Protein AF-A0A1R1MCN2-F1 (afdb_monomer_lite)

Structure (mmCIF, N/CA/C/O backbone):
data_AF-A0A1R1MCN2-F1
#
_entry.id   AF-A0A1R1MCN2-F1
#
loop_
_atom_site.group_PDB
_atom_site.id
_atom_site.type_symbol
_atom_site.label_atom_id
_atom_site.label_alt_id
_atom_site.label_comp_id
_atom_site.label_asym_id
_atom_site.label_entity_id
_atom_site.label_seq_id
_atom_site.pdbx_PDB_ins_code
_atom_site.Cartn_x
_atom_site.Cartn_y
_atom_site.Cartn_z
_atom_site.occupancy
_atom_site.B_iso_or_equiv
_atom_site.auth_seq_id
_atom_site.auth_comp_id
_atom_site.auth_asym_id
_atom_site.auth_atom_id
_atom_site.pdbx_PDB_model_num
ATOM 1 N N . MET A 1 1 ? -1.369 -6.114 -58.205 1.00 51.69 1 MET A N 1
ATOM 2 C CA . MET A 1 1 ? -1.128 -6.315 -56.759 1.00 51.69 1 MET A CA 1
ATOM 3 C C . MET A 1 1 ? -1.682 -5.099 -56.022 1.00 51.69 1 MET A C 1
ATOM 5 O O . MET A 1 1 ? -1.165 -4.018 -56.275 1.00 51.69 1 MET A O 1
ATOM 9 N N . PRO A 1 2 ? -2.765 -5.208 -55.231 1.00 50.00 2 PRO A N 1
ATOM 10 C CA . PRO A 1 2 ? -3.307 -4.079 -54.478 1.00 50.00 2 PRO A CA 1
ATOM 11 C C . PRO A 1 2 ? -2.657 -3.948 -53.093 1.00 50.00 2 PRO A C 1
ATOM 13 O O . PRO A 1 2 ? -2.356 -4.941 -52.433 1.00 50.00 2 PRO A O 1
ATOM 16 N N . ALA A 1 3 ? -2.459 -2.697 -52.682 1.00 67.44 3 ALA A N 1
ATOM 17 C CA . ALA A 1 3 ? -2.007 -2.281 -51.365 1.00 67.44 3 ALA A CA 1
ATOM 18 C C . ALA A 1 3 ? -3.185 -2.192 -50.382 1.00 67.44 3 ALA A C 1
ATOM 20 O O . ALA A 1 3 ? -4.213 -1.598 -50.700 1.00 67.44 3 ALA A O 1
ATOM 21 N N . VAL A 1 4 ? -2.994 -2.717 -49.172 1.00 69.88 4 VAL A N 1
ATOM 22 C CA . VAL A 1 4 ? -3.752 -2.359 -47.965 1.00 69.88 4 VAL A CA 1
ATOM 23 C C . VAL A 1 4 ? -2.800 -2.467 -46.768 1.00 69.88 4 VAL A C 1
ATOM 25 O O . VAL A 1 4 ? -2.170 -3.513 -46.600 1.00 69.88 4 VAL A O 1
ATOM 28 N N . PRO A 1 5 ? -2.638 -1.407 -45.957 1.00 69.69 5 PRO A N 1
ATOM 29 C CA . PRO A 1 5 ? -1.808 -1.454 -44.760 1.00 69.69 5 PRO A CA 1
ATOM 30 C C . PRO A 1 5 ? -2.551 -2.214 -43.652 1.00 69.69 5 PRO A C 1
ATOM 32 O O . PRO A 1 5 ? -3.724 -1.915 -43.408 1.00 69.69 5 PRO A O 1
ATOM 35 N N . PRO A 1 6 ? -1.918 -3.152 -42.926 1.00 58.69 6 PRO A N 1
ATOM 36 C CA . PRO A 1 6 ? -2.483 -3.597 -41.667 1.00 58.69 6 PRO A CA 1
ATOM 37 C C . PRO A 1 6 ? -2.431 -2.415 -40.697 1.00 58.69 6 PRO A C 1
ATOM 39 O O . PRO A 1 6 ? -1.377 -1.895 -40.338 1.00 58.69 6 PRO A O 1
ATOM 42 N N . THR A 1 7 ? -3.615 -1.956 -40.318 1.00 52.69 7 THR A N 1
ATOM 43 C CA . THR A 1 7 ? -3.842 -1.031 -39.220 1.00 52.69 7 THR A CA 1
ATOM 44 C C . THR A 1 7 ? -3.268 -1.683 -37.961 1.00 52.69 7 THR A C 1
ATOM 46 O O . THR A 1 7 ? -3.825 -2.665 -37.475 1.00 52.69 7 THR A O 1
ATOM 49 N N . SER A 1 8 ? -2.155 -1.164 -37.431 1.00 55.72 8 SER A N 1
ATOM 50 C CA . SER A 1 8 ? -1.630 -1.523 -36.106 1.00 55.72 8 SER A CA 1
ATOM 51 C C . SER A 1 8 ? -2.570 -0.989 -35.025 1.00 55.72 8 SER A C 1
ATOM 53 O O . SER A 1 8 ? -2.263 -0.044 -34.301 1.00 55.72 8 SER A O 1
ATOM 55 N N . GLN A 1 9 ? -3.773 -1.552 -34.955 1.00 51.31 9 GLN A N 1
ATOM 56 C CA . GLN A 1 9 ? -4.632 -1.398 -33.802 1.00 51.31 9 GLN A CA 1
ATOM 57 C C . GLN A 1 9 ? -4.103 -2.288 -32.681 1.00 51.31 9 GLN A C 1
ATOM 59 O O . GLN A 1 9 ? -3.905 -3.487 -32.842 1.00 51.31 9 GLN A O 1
ATOM 64 N N . SER A 1 10 ? -3.989 -1.667 -31.511 1.00 49.53 10 SER A N 1
ATOM 65 C CA . SER A 1 10 ? -3.993 -2.330 -30.213 1.00 49.53 10 SER A CA 1
ATOM 66 C C . SER A 1 10 ? -2.665 -2.918 -29.728 1.00 49.53 10 SER A C 1
ATOM 68 O O . SER A 1 10 ? -2.594 -4.074 -29.324 1.00 49.53 10 SER A O 1
ATOM 70 N N . SER A 1 11 ? -1.659 -2.056 -29.546 1.00 45.88 11 SER A N 1
ATOM 71 C CA . SER A 1 11 ? -0.742 -2.183 -28.400 1.00 45.88 11 SER A CA 1
ATOM 72 C C . SER A 1 11 ? -1.517 -1.958 -27.089 1.00 45.88 11 SER A C 1
ATOM 74 O O . SER A 1 11 ? -1.394 -0.932 -26.428 1.00 45.88 11 SER A O 1
ATOM 76 N N . ARG A 1 12 ? -2.391 -2.898 -26.731 1.00 54.97 12 ARG A N 1
ATOM 77 C CA . ARG A 1 12 ? -2.969 -3.037 -25.392 1.00 54.97 12 ARG A CA 1
ATOM 78 C C . ARG A 1 12 ? -2.916 -4.519 -25.060 1.00 54.97 12 ARG A C 1
ATOM 80 O O . ARG A 1 12 ? -3.563 -5.287 -25.759 1.00 54.97 12 ARG A O 1
ATOM 87 N N . LYS A 1 13 ? -2.246 -4.847 -23.953 1.00 46.19 13 LYS A N 1
ATOM 88 C CA . LYS A 1 13 ? -2.066 -6.178 -23.341 1.00 46.19 13 LYS A CA 1
ATOM 89 C C . LYS A 1 13 ? -0.885 -6.974 -23.886 1.00 46.19 13 LYS A C 1
ATOM 91 O O . LYS A 1 13 ? -1.016 -7.614 -24.910 1.00 46.19 13 LYS A O 1
ATOM 96 N N . ASP A 1 14 ? 0.234 -6.905 -23.160 1.00 42.66 14 ASP A N 1
ATOM 97 C CA . ASP A 1 14 ? 1.039 -8.085 -22.775 1.00 42.66 14 ASP A CA 1
ATOM 98 C C . ASP A 1 14 ? 2.152 -7.737 -21.751 1.00 42.66 14 ASP A C 1
ATOM 100 O O . ASP A 1 14 ? 3.248 -8.280 -21.768 1.00 42.66 14 ASP A O 1
ATOM 104 N N . GLN A 1 15 ? 1.901 -6.803 -20.819 1.00 50.16 15 GLN A N 1
ATOM 105 C CA . GLN A 1 15 ? 2.781 -6.612 -19.643 1.00 50.16 15 GLN A CA 1
ATOM 106 C C . GLN A 1 15 ? 2.156 -7.183 -18.358 1.00 50.16 15 GLN A C 1
ATOM 108 O O . GLN A 1 15 ? 2.513 -6.805 -17.248 1.00 50.16 15 GLN A O 1
ATOM 113 N N . ASP A 1 16 ? 1.210 -8.108 -18.512 1.00 50.66 16 ASP A N 1
ATOM 114 C CA . ASP A 1 16 ? 0.299 -8.571 -17.463 1.00 50.66 16 ASP A CA 1
ATOM 115 C C . ASP A 1 16 ? 0.565 -10.048 -17.124 1.00 50.66 16 ASP A C 1
ATOM 117 O O . ASP A 1 16 ? -0.318 -10.891 -17.238 1.00 50.66 16 ASP A O 1
ATOM 121 N N . THR A 1 17 ? 1.806 -10.437 -16.798 1.00 46.72 17 THR A N 1
ATOM 122 C CA . THR A 1 17 ? 2.031 -11.792 -16.230 1.00 46.72 17 THR A CA 1
ATOM 123 C C . THR A 1 17 ? 3.287 -11.975 -15.379 1.00 46.72 17 THR A C 1
A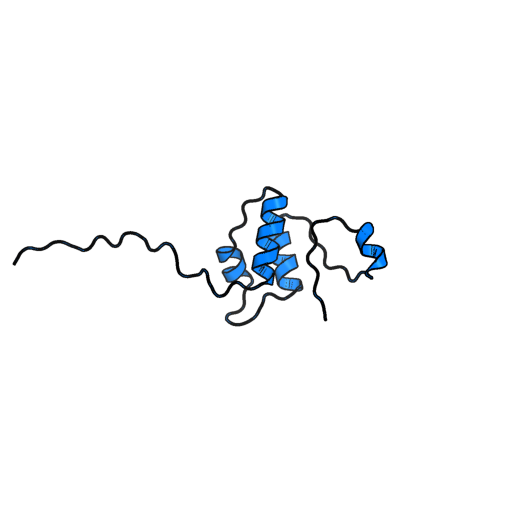TOM 125 O O . THR A 1 17 ? 3.402 -12.992 -14.705 1.00 46.72 17 THR A O 1
ATOM 128 N N . PHE A 1 18 ? 4.190 -10.995 -15.283 1.00 48.78 18 PHE A N 1
ATOM 129 C CA . PHE A 1 18 ? 5.097 -10.923 -14.127 1.00 48.78 18 PHE A CA 1
ATOM 130 C C . PHE A 1 18 ? 4.457 -10.045 -13.059 1.00 48.78 18 PHE A C 1
ATOM 132 O O . PHE A 1 18 ? 4.888 -8.939 -12.741 1.00 48.78 18 PHE A O 1
ATOM 139 N N . VAL A 1 19 ? 3.340 -10.553 -12.546 1.00 51.38 19 VAL A N 1
ATOM 140 C CA . VAL A 1 19 ? 2.579 -9.944 -11.465 1.00 51.38 19 VAL A CA 1
ATOM 141 C C . VAL A 1 19 ? 3.452 -10.008 -10.215 1.00 51.38 19 VAL A C 1
ATOM 143 O O . VAL A 1 19 ? 3.438 -10.988 -9.475 1.00 51.38 19 VAL A O 1
ATOM 146 N N . HIS A 1 20 ? 4.271 -8.980 -9.991 1.00 63.56 20 HIS A N 1
ATOM 147 C CA . HIS A 1 20 ? 5.004 -8.831 -8.743 1.00 63.56 20 HIS A CA 1
ATOM 148 C C . HIS A 1 20 ? 3.975 -8.808 -7.610 1.00 63.56 20 HIS A C 1
ATOM 150 O O . HIS A 1 20 ? 3.225 -7.845 -7.464 1.00 63.56 20 HIS A O 1
ATOM 156 N N . THR A 1 21 ? 3.929 -9.870 -6.806 1.00 71.06 21 THR A N 1
ATOM 157 C CA . THR A 1 21 ? 2.911 -10.086 -5.767 1.00 71.06 21 THR A CA 1
ATOM 158 C C . THR A 1 21 ? 2.734 -8.874 -4.837 1.00 71.06 21 THR A C 1
ATOM 160 O O . THR A 1 21 ? 1.621 -8.583 -4.395 1.00 71.06 21 THR A O 1
ATOM 163 N N . GLY A 1 22 ? 3.811 -8.122 -4.576 1.00 72.56 22 GLY A N 1
ATOM 164 C CA . GLY A 1 22 ? 3.772 -6.872 -3.810 1.00 72.56 22 GLY A CA 1
ATOM 165 C C . GLY A 1 22 ? 2.998 -5.743 -4.502 1.00 72.56 22 GLY A C 1
ATOM 166 O O . GLY A 1 22 ? 2.144 -5.114 -3.879 1.00 72.56 22 GLY A O 1
ATOM 167 N N . LEU A 1 23 ? 3.230 -5.530 -5.800 1.00 73.81 23 LEU A N 1
ATOM 168 C CA . LEU A 1 23 ? 2.502 -4.544 -6.605 1.00 73.81 23 LEU A CA 1
ATOM 169 C C . LEU A 1 23 ? 1.022 -4.932 -6.743 1.00 73.81 23 LEU A C 1
ATOM 171 O O . LEU A 1 23 ? 0.142 -4.090 -6.588 1.00 73.81 23 LEU A O 1
ATOM 175 N N . SER A 1 24 ? 0.769 -6.230 -6.923 1.00 75.88 24 SER A N 1
ATOM 176 C CA . SER A 1 24 ? -0.538 -6.899 -6.855 1.00 75.88 24 SER A CA 1
ATOM 177 C C . SER A 1 24 ? -1.402 -6.415 -5.703 1.00 75.88 24 SER A C 1
ATOM 179 O O . SER A 1 24 ? -2.461 -5.802 -5.856 1.00 75.88 24 SER A O 1
ATOM 181 N N . ARG A 1 25 ? -0.889 -6.692 -4.506 1.00 80.50 25 ARG A N 1
ATOM 182 C CA . ARG A 1 25 ? -1.540 -6.376 -3.233 1.00 80.50 25 ARG A CA 1
ATOM 183 C C . ARG A 1 25 ? -1.665 -4.872 -3.022 1.00 80.50 25 ARG A C 1
ATOM 185 O O . ARG A 1 25 ? -2.689 -4.415 -2.519 1.00 80.50 25 ARG A O 1
ATOM 192 N N . LEU A 1 26 ? -0.664 -4.102 -3.449 1.00 80.19 26 LEU A N 1
ATOM 193 C CA . LEU A 1 26 ? -0.724 -2.648 -3.384 1.00 80.19 26 LEU A CA 1
ATOM 194 C C . LEU A 1 26 ? -1.897 -2.101 -4.206 1.00 80.19 26 LEU A C 1
ATOM 196 O O . LEU A 1 26 ? -2.692 -1.333 -3.674 1.00 80.19 26 LEU A O 1
ATOM 200 N N . MET A 1 27 ? -2.063 -2.548 -5.454 1.00 81.75 27 MET A N 1
ATOM 201 C CA . MET A 1 27 ? -3.168 -2.109 -6.314 1.00 81.75 27 MET A CA 1
ATOM 202 C C . MET A 1 27 ? -4.541 -2.381 -5.687 1.00 81.75 27 MET A C 1
ATOM 204 O O . MET A 1 27 ? -5.446 -1.559 -5.820 1.00 81.75 27 MET A O 1
ATOM 208 N N . VAL A 1 28 ? -4.705 -3.498 -4.970 1.00 83.12 28 VAL A N 1
ATOM 209 C CA . VAL A 1 28 ? -5.951 -3.815 -4.248 1.00 83.12 28 VAL A CA 1
ATOM 210 C C . VAL A 1 28 ? -6.227 -2.793 -3.142 1.00 83.12 28 VAL A C 1
ATOM 212 O O . VAL A 1 28 ? -7.339 -2.274 -3.052 1.00 83.12 28 VAL A O 1
ATOM 215 N N . ILE A 1 29 ? -5.221 -2.444 -2.336 1.00 83.81 29 ILE A N 1
ATOM 216 C CA . ILE A 1 29 ? -5.364 -1.437 -1.270 1.00 83.81 29 ILE A CA 1
ATOM 217 C C . ILE A 1 29 ? -5.635 -0.057 -1.856 1.00 83.81 29 ILE A C 1
ATOM 219 O O . ILE A 1 29 ? -6.496 0.671 -1.366 1.00 83.81 29 ILE A O 1
ATOM 223 N N . THR A 1 30 ? -4.936 0.303 -2.929 1.00 82.38 30 THR A N 1
ATOM 224 C CA . THR A 1 30 ? -5.129 1.598 -3.574 1.00 82.38 30 THR A CA 1
ATOM 225 C C . THR A 1 30 ? -6.543 1.741 -4.141 1.00 82.38 30 THR A C 1
ATOM 227 O O . THR A 1 30 ? -7.166 2.788 -3.959 1.00 82.38 30 THR A O 1
ATOM 230 N N . ARG A 1 31 ? -7.101 0.663 -4.713 1.00 80.88 31 ARG A N 1
ATOM 231 C CA . ARG A 1 31 ? -8.512 0.604 -5.128 1.00 80.88 31 ARG A CA 1
ATOM 232 C C . ARG A 1 31 ? -9.470 0.739 -3.946 1.00 80.88 31 ARG A C 1
ATOM 234 O O . ARG A 1 31 ? -10.460 1.453 -4.063 1.00 80.88 31 ARG A O 1
ATOM 241 N N . PHE A 1 32 ? -9.173 0.109 -2.809 1.00 82.25 32 PHE A N 1
ATOM 242 C CA . PHE A 1 32 ? -9.979 0.257 -1.592 1.00 82.25 32 PHE A CA 1
ATOM 243 C C . PHE A 1 32 ? -9.996 1.707 -1.086 1.00 82.25 32 PHE A C 1
ATOM 245 O O . PHE A 1 32 ? -11.036 2.214 -0.679 1.00 82.25 32 PHE A O 1
ATOM 252 N N . SER A 1 33 ? -8.867 2.413 -1.180 1.00 79.19 33 SER A N 1
ATOM 253 C CA . SER A 1 33 ? -8.772 3.843 -0.858 1.00 79.19 33 SER A CA 1
ATOM 254 C C . SER A 1 33 ? -9.356 4.774 -1.938 1.00 79.19 33 SER A C 1
ATOM 256 O O . SER A 1 33 ? -9.110 5.976 -1.878 1.00 79.19 33 SER A O 1
ATOM 258 N N . GLN A 1 34 ? -10.105 4.243 -2.918 1.00 77.81 34 GLN A N 1
ATOM 259 C CA . GLN A 1 34 ? -10.723 4.976 -4.038 1.00 77.81 34 GLN A CA 1
ATOM 260 C C . GLN A 1 34 ? -9.730 5.798 -4.879 1.00 77.81 34 GLN A C 1
ATOM 262 O O . GLN A 1 34 ? -10.109 6.754 -5.553 1.00 77.81 34 GLN A O 1
ATOM 267 N N . MET A 1 35 ? -8.449 5.426 -4.862 1.00 74.06 35 MET A N 1
ATOM 268 C CA . MET A 1 35 ? -7.410 6.106 -5.624 1.00 74.06 35 MET A CA 1
ATOM 269 C C . MET A 1 35 ? -7.088 5.351 -6.911 1.00 74.06 35 MET A C 1
ATOM 271 O O . MET A 1 35 ? -6.928 4.129 -6.929 1.00 74.06 35 MET A O 1
ATOM 275 N N . THR A 1 36 ? -6.935 6.099 -7.998 1.00 68.25 36 THR A N 1
ATOM 276 C CA . THR A 1 36 ? -6.433 5.585 -9.272 1.00 68.25 36 THR A CA 1
ATOM 277 C C . THR A 1 36 ? -4.908 5.628 -9.254 1.00 68.25 36 THR A C 1
ATOM 279 O O . THR A 1 36 ? -4.311 6.687 -9.439 1.00 68.25 36 THR A O 1
ATOM 282 N N . ALA A 1 37 ? -4.276 4.485 -8.999 1.00 70.69 37 ALA A N 1
ATOM 283 C CA . ALA A 1 37 ? -2.834 4.321 -9.129 1.00 70.69 37 ALA A CA 1
ATOM 284 C C . ALA A 1 37 ? -2.505 3.485 -10.359 1.00 70.69 37 ALA A C 1
ATOM 286 O O . ALA A 1 37 ? -3.139 2.457 -10.601 1.00 70.69 37 ALA A O 1
ATOM 287 N N . ASP A 1 38 ? -1.498 3.920 -11.109 1.00 73.81 38 ASP A N 1
ATOM 288 C CA . ASP A 1 38 ? -1.016 3.188 -12.269 1.00 73.81 38 ASP A CA 1
ATOM 289 C C . ASP A 1 38 ? 0.105 2.225 -11.859 1.00 73.81 38 ASP A C 1
ATOM 291 O O . ASP A 1 38 ? 1.223 2.631 -11.525 1.00 73.81 38 ASP A O 1
ATOM 295 N N . GLY A 1 39 ? -0.220 0.929 -11.839 1.00 70.69 39 GLY A N 1
ATOM 296 C CA . GLY A 1 39 ? 0.715 -0.128 -11.458 1.00 70.69 39 GLY A CA 1
ATOM 297 C C . GLY A 1 39 ? 1.943 -0.192 -12.365 1.00 70.69 39 GLY A C 1
ATOM 298 O O . GLY A 1 39 ? 3.034 -0.449 -11.865 1.00 70.69 39 GLY A O 1
ATOM 299 N N . ALA A 1 40 ? 1.802 0.108 -13.660 1.00 70.75 40 ALA A N 1
ATOM 300 C CA . ALA A 1 40 ? 2.924 0.114 -14.594 1.00 70.75 40 ALA A CA 1
ATOM 301 C C . ALA A 1 40 ? 3.879 1.285 -14.314 1.00 70.75 40 ALA A C 1
ATOM 303 O O . ALA A 1 40 ? 5.096 1.099 -14.319 1.00 70.75 40 ALA A O 1
ATOM 304 N N . GLN A 1 41 ? 3.353 2.462 -13.965 1.00 74.12 41 GLN A N 1
ATOM 305 C CA . GLN A 1 41 ? 4.164 3.608 -13.553 1.00 74.12 41 GLN A CA 1
ATOM 306 C C . GLN A 1 41 ? 4.925 3.329 -12.248 1.00 74.12 41 GLN A C 1
ATOM 308 O O . GLN A 1 41 ? 6.101 3.671 -12.128 1.00 74.12 41 GLN A O 1
ATOM 313 N N . LEU A 1 42 ? 4.286 2.676 -11.273 1.00 76.00 42 LEU A N 1
ATOM 314 C CA . LEU A 1 42 ? 4.935 2.298 -10.011 1.00 76.00 42 LEU A CA 1
ATOM 315 C C . LEU A 1 42 ? 5.986 1.205 -10.232 1.00 76.00 42 LEU A C 1
ATOM 317 O O . LEU A 1 42 ? 7.074 1.290 -9.669 1.00 76.00 42 LEU A O 1
ATOM 321 N N . ALA A 1 43 ? 5.701 0.223 -11.089 1.00 71.56 43 ALA A N 1
ATOM 322 C CA . ALA A 1 43 ? 6.653 -0.815 -11.472 1.00 71.56 43 ALA A CA 1
ATOM 323 C C . ALA A 1 43 ? 7.878 -0.237 -12.189 1.00 71.56 43 ALA A C 1
ATOM 325 O O . ALA A 1 43 ? 8.991 -0.667 -11.926 1.00 71.56 43 ALA A O 1
ATOM 326 N N . HIS A 1 44 ? 7.702 0.758 -13.055 1.00 74.19 44 HIS A N 1
ATOM 327 C CA . HIS A 1 44 ? 8.821 1.391 -13.747 1.00 74.19 44 HIS A CA 1
ATOM 328 C C . HIS A 1 44 ? 9.637 2.316 -12.829 1.00 74.19 44 HIS A C 1
ATOM 330 O O . HIS A 1 44 ? 10.856 2.381 -12.931 1.00 74.19 44 HIS A O 1
ATOM 336 N N . HIS A 1 45 ? 8.971 3.031 -11.917 1.00 73.69 45 HIS A N 1
ATOM 337 C CA . HIS A 1 45 ? 9.618 4.010 -11.041 1.00 73.69 45 HIS A CA 1
ATOM 338 C C . HIS A 1 45 ? 10.270 3.384 -9.795 1.00 73.69 45 HIS A C 1
ATOM 340 O O . HIS A 1 45 ? 11.229 3.935 -9.253 1.00 73.69 45 HIS A O 1
ATOM 346 N N . PHE A 1 46 ? 9.737 2.260 -9.309 1.00 71.56 46 PHE A N 1
ATOM 347 C CA . PHE A 1 46 ? 10.186 1.598 -8.077 1.00 71.56 46 PHE A CA 1
ATOM 348 C C . PHE A 1 46 ? 10.596 0.134 -8.274 1.00 71.56 46 PHE A C 1
ATOM 350 O O . PHE A 1 46 ? 11.183 -0.457 -7.372 1.00 71.56 46 PHE A O 1
ATOM 357 N N . GLY A 1 47 ? 10.298 -0.474 -9.422 1.00 65.50 47 GLY A N 1
ATOM 358 C CA . GLY A 1 47 ? 10.760 -1.817 -9.752 1.00 65.50 47 GLY A CA 1
ATOM 359 C C . GLY A 1 47 ? 12.170 -1.780 -10.329 1.00 65.50 47 GLY A C 1
ATOM 360 O O . GLY A 1 47 ? 12.459 -1.077 -11.293 1.00 65.50 47 GLY A O 1
ATOM 361 N N . ILE A 1 48 ? 13.057 -2.578 -9.746 1.00 64.50 48 ILE A N 1
ATOM 362 C CA . ILE A 1 48 ? 14.359 -2.887 -10.333 1.00 64.50 48 ILE A CA 1
ATOM 363 C C . ILE A 1 48 ? 14.144 -4.102 -11.235 1.00 64.50 48 ILE A C 1
ATOM 365 O O . ILE A 1 48 ? 13.600 -5.108 -10.775 1.00 64.50 48 ILE A O 1
ATOM 369 N N . HIS A 1 4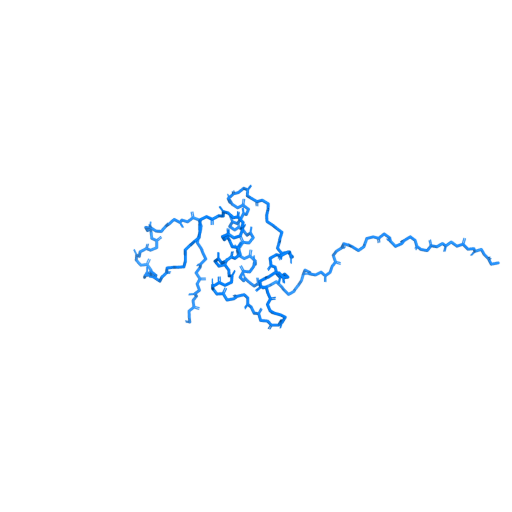9 ? 14.554 -4.023 -12.505 1.00 58.84 49 HIS A N 1
ATOM 370 C CA . HIS A 1 49 ? 14.401 -5.115 -13.472 1.00 58.84 49 HIS A CA 1
ATOM 371 C C . HIS A 1 49 ? 14.834 -6.465 -12.872 1.00 58.84 49 HIS A C 1
ATOM 373 O O . HIS A 1 49 ? 16.004 -6.672 -12.553 1.00 58.84 49 HIS A O 1
ATOM 379 N N . GLY A 1 50 ? 13.869 -7.376 -12.702 1.00 60.91 50 GLY A N 1
ATOM 380 C CA . GLY A 1 50 ? 14.099 -8.736 -12.209 1.00 60.91 50 GLY A CA 1
ATOM 381 C C . GLY A 1 50 ? 14.045 -8.935 -10.688 1.00 60.91 50 GLY A C 1
ATOM 382 O O . GLY A 1 50 ? 14.259 -10.061 -10.243 1.00 60.91 50 GLY A O 1
ATOM 383 N N . LYS A 1 51 ? 13.736 -7.910 -9.878 1.00 64.06 51 LYS A N 1
ATOM 384 C CA . LYS A 1 51 ? 13.540 -8.064 -8.423 1.00 64.06 51 LYS A CA 1
ATOM 385 C C . LYS A 1 51 ? 12.112 -7.730 -7.979 1.00 64.06 51 LYS A C 1
ATOM 387 O O . LYS A 1 51 ? 11.510 -6.795 -8.504 1.00 64.06 51 LYS A O 1
ATOM 392 N N . PRO A 1 52 ? 11.552 -8.473 -7.006 1.00 64.38 52 PRO A N 1
ATOM 393 C CA . PRO A 1 52 ? 10.318 -8.060 -6.344 1.00 64.38 52 PRO A CA 1
ATOM 394 C C . PRO A 1 52 ? 10.532 -6.716 -5.631 1.00 64.38 52 PRO A C 1
ATOM 396 O O . PRO A 1 52 ? 11.616 -6.477 -5.102 1.00 64.38 52 PRO A O 1
ATOM 399 N N . LEU A 1 53 ? 9.508 -5.851 -5.617 1.00 69.81 53 LEU A N 1
ATOM 400 C CA . LEU A 1 53 ? 9.554 -4.600 -4.850 1.00 69.81 53 LEU A CA 1
ATOM 4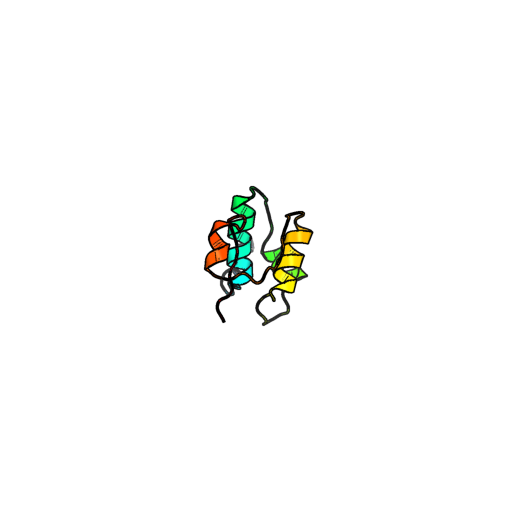01 C C . LEU A 1 53 ? 9.821 -4.913 -3.376 1.00 69.81 53 LEU A C 1
ATOM 403 O O . LEU A 1 53 ? 9.088 -5.699 -2.768 1.00 69.81 53 LEU A O 1
ATOM 407 N N . ASP A 1 54 ? 10.837 -4.265 -2.813 1.00 74.94 54 ASP A N 1
ATOM 408 C CA . ASP A 1 54 ? 11.138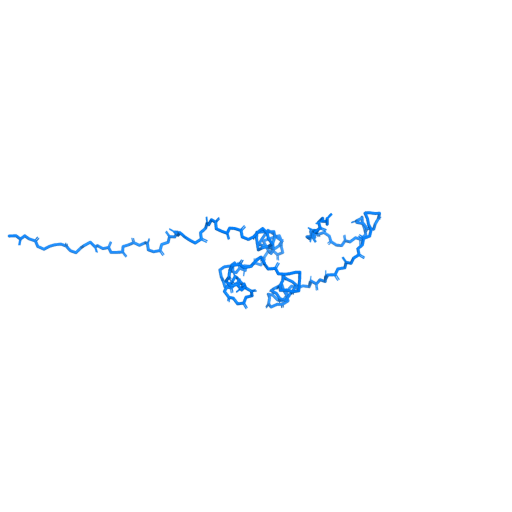 -4.370 -1.394 1.00 74.94 54 ASP A CA 1
ATOM 409 C C . ASP A 1 54 ? 10.039 -3.690 -0.558 1.00 74.94 54 ASP A C 1
ATOM 411 O O . ASP A 1 54 ? 9.258 -2.864 -1.047 1.00 74.94 54 ASP A O 1
ATOM 415 N N . THR A 1 55 ? 9.984 -4.000 0.738 1.00 79.75 55 THR A N 1
ATOM 416 C CA . THR A 1 55 ? 9.046 -3.350 1.664 1.00 79.75 55 THR A CA 1
ATOM 417 C C . THR A 1 55 ? 9.228 -1.830 1.644 1.00 79.75 55 THR A C 1
ATOM 419 O O . THR A 1 55 ? 8.247 -1.084 1.713 1.00 79.75 55 THR A O 1
ATOM 422 N N . TYR A 1 56 ? 10.472 -1.357 1.517 1.00 82.50 56 TYR A N 1
ATOM 423 C CA . TYR A 1 56 ? 10.760 0.073 1.442 1.00 82.50 56 TYR A CA 1
ATOM 424 C C . TYR A 1 56 ? 10.219 0.711 0.154 1.00 82.50 56 TYR A C 1
ATOM 426 O O . TYR A 1 56 ? 9.553 1.749 0.216 1.00 82.50 56 TYR A O 1
ATOM 434 N N . ASP A 1 57 ? 10.431 0.066 -0.996 1.00 81.62 57 ASP A N 1
ATOM 435 C CA . ASP A 1 57 ? 9.930 0.526 -2.295 1.00 81.62 57 ASP A CA 1
ATOM 436 C C . ASP A 1 57 ? 8.406 0.539 -2.341 1.00 81.62 57 ASP A C 1
ATOM 438 O O . ASP A 1 57 ? 7.805 1.475 -2.871 1.00 81.62 57 ASP A O 1
ATOM 442 N N . LEU A 1 58 ? 7.763 -0.441 -1.704 1.00 79.19 58 LEU A N 1
ATOM 443 C CA . LEU A 1 58 ? 6.311 -0.508 -1.595 1.00 79.19 58 LEU A CA 1
ATOM 444 C C . LEU A 1 58 ? 5.764 0.656 -0.755 1.00 79.19 58 LEU A C 1
ATOM 446 O O . LEU A 1 58 ? 4.854 1.361 -1.189 1.00 79.19 58 LEU A O 1
ATOM 450 N N . VAL A 1 59 ? 6.350 0.937 0.415 1.00 83.50 59 VAL A N 1
ATOM 451 C CA . VAL A 1 59 ? 5.951 2.094 1.240 1.00 83.50 59 VAL A CA 1
ATOM 452 C C . VAL A 1 59 ? 6.192 3.411 0.496 1.00 83.50 59 VAL A C 1
ATOM 454 O O . VAL A 1 59 ? 5.336 4.299 0.541 1.00 83.50 59 VAL A O 1
ATOM 457 N N . ARG A 1 60 ? 7.319 3.540 -0.216 1.00 83.44 60 ARG A N 1
ATOM 458 C CA . ARG A 1 60 ? 7.667 4.735 -1.000 1.00 83.44 60 ARG A CA 1
ATOM 459 C C . ARG A 1 60 ? 6.697 4.959 -2.163 1.00 83.44 60 ARG A C 1
ATOM 461 O O . ARG A 1 60 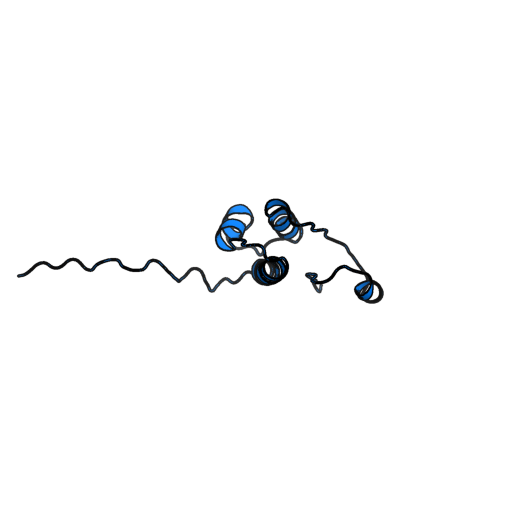? 6.242 6.085 -2.348 1.00 83.44 60 ARG A O 1
ATOM 468 N N . SER A 1 61 ? 6.316 3.890 -2.858 1.00 80.19 61 SER A N 1
ATOM 469 C CA . SER A 1 61 ? 5.288 3.869 -3.906 1.00 80.19 61 SER A CA 1
ATOM 470 C C . SER A 1 61 ? 3.952 4.417 -3.396 1.00 80.19 61 SER A C 1
ATOM 472 O O . SER A 1 61 ? 3.345 5.294 -4.006 1.00 80.19 61 SER A O 1
ATOM 474 N N . VAL A 1 62 ? 3.523 3.971 -2.213 1.00 82.44 62 VAL A N 1
ATOM 475 C CA . VAL A 1 62 ? 2.271 4.425 -1.587 1.00 82.44 62 VAL A CA 1
ATOM 476 C C . VAL A 1 62 ? 2.347 5.897 -1.165 1.00 82.44 62 VAL A C 1
ATOM 478 O O . VAL A 1 62 ? 1.402 6.659 -1.363 1.00 82.44 62 VAL A O 1
ATOM 481 N N . ARG A 1 63 ? 3.489 6.330 -0.618 1.00 82.62 63 ARG A N 1
ATOM 482 C CA . ARG A 1 63 ? 3.703 7.738 -0.248 1.00 82.62 63 ARG A CA 1
ATOM 483 C C . ARG A 1 63 ? 3.713 8.657 -1.462 1.00 82.62 63 ARG A C 1
ATOM 485 O O . ARG A 1 63 ? 3.200 9.769 -1.376 1.00 82.62 63 ARG A O 1
ATOM 492 N N . TYR A 1 64 ? 4.258 8.190 -2.583 1.00 81.69 64 TYR A N 1
ATOM 493 C CA . TYR A 1 64 ? 4.216 8.913 -3.852 1.00 81.69 64 TYR A CA 1
ATOM 494 C C . TYR A 1 64 ? 2.772 9.143 -4.323 1.00 81.69 64 TYR A C 1
ATOM 496 O O . TYR A 1 64 ? 2.433 10.224 -4.792 1.00 81.69 64 TYR A O 1
ATOM 504 N N . LEU A 1 65 ? 1.889 8.176 -4.069 1.00 78.06 65 LEU A N 1
ATOM 505 C CA . LEU A 1 65 ? 0.446 8.273 -4.308 1.00 78.06 65 LEU A CA 1
ATOM 506 C C . LEU A 1 65 ? -0.303 9.125 -3.262 1.00 78.06 65 LEU A C 1
ATOM 508 O O . LEU A 1 65 ? -1.528 9.166 -3.272 1.00 78.06 65 LEU A O 1
ATOM 512 N N . LYS A 1 66 ? 0.407 9.808 -2.349 1.00 79.00 66 LYS A N 1
ATOM 513 C CA . LYS A 1 66 ? -0.151 10.606 -1.237 1.00 79.00 66 LYS A CA 1
ATOM 514 C C . LYS A 1 66 ? -1.019 9.808 -0.252 1.00 79.00 66 LYS A C 1
ATOM 516 O O . LYS A 1 66 ? -1.787 10.390 0.513 1.00 79.00 66 LYS A O 1
ATOM 521 N N . LEU A 1 67 ? -0.865 8.486 -0.215 1.00 78.25 67 LEU A N 1
ATOM 522 C CA . LEU A 1 67 ? -1.517 7.615 0.760 1.00 78.25 67 LEU A CA 1
ATOM 523 C C . LEU A 1 67 ? -0.669 7.509 2.036 1.00 78.25 67 LEU A C 1
ATOM 525 O O . LEU A 1 67 ? 0.563 7.440 1.995 1.00 78.25 67 LEU A O 1
ATOM 529 N N . LYS A 1 68 ? -1.331 7.469 3.199 1.00 77.00 68 LYS A N 1
ATOM 530 C CA . LYS A 1 68 ? -0.661 7.245 4.487 1.00 77.00 68 LYS A CA 1
ATOM 531 C C . LYS A 1 68 ? -0.257 5.776 4.600 1.00 77.00 68 LYS A C 1
ATOM 533 O O . LYS A 1 68 ? -1.104 4.918 4.814 1.00 77.00 68 LYS A O 1
ATOM 538 N N . SER A 1 69 ? 1.041 5.501 4.500 1.00 80.50 69 SER A N 1
ATOM 539 C CA . SER A 1 69 ? 1.604 4.160 4.668 1.00 80.50 69 SER A CA 1
ATOM 540 C C . SER A 1 69 ? 2.738 4.127 5.685 1.00 80.50 69 SER A C 1
ATOM 542 O O . SER A 1 69 ? 3.565 5.046 5.796 1.00 80.50 69 SER A O 1
ATOM 544 N N . ARG A 1 70 ? 2.784 3.027 6.437 1.00 79.31 70 ARG A N 1
ATOM 545 C CA . ARG A 1 70 ? 3.817 2.761 7.432 1.00 79.31 70 ARG A CA 1
ATOM 546 C C . ARG A 1 70 ? 4.150 1.275 7.427 1.00 79.31 70 ARG A C 1
ATOM 548 O O . ARG A 1 70 ? 3.247 0.453 7.515 1.00 79.31 70 ARG A O 1
ATOM 555 N N . SER A 1 71 ? 5.439 0.954 7.364 1.00 82.44 71 SER A N 1
ATOM 556 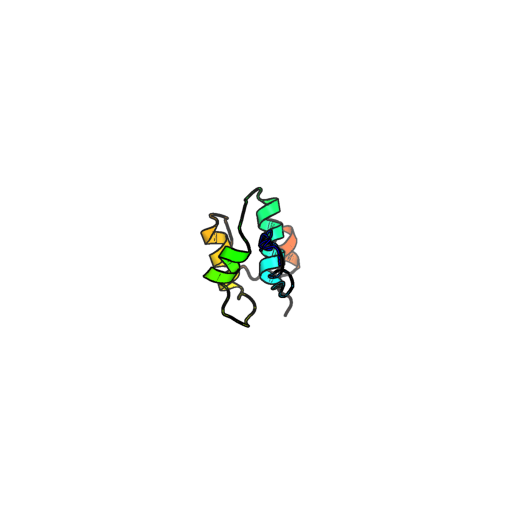C CA . SER A 1 71 ? 5.914 -0.386 7.705 1.00 82.44 71 SER A CA 1
ATOM 557 C C . SER A 1 71 ? 6.010 -0.486 9.226 1.00 82.44 71 SER A C 1
ATOM 559 O O . SER A 1 71 ? 6.618 0.375 9.870 1.00 82.44 71 SER A O 1
ATOM 561 N N . VAL A 1 72 ? 5.353 -1.488 9.802 1.00 82.00 72 VAL A N 1
ATOM 562 C CA . VAL A 1 72 ? 5.381 -1.780 11.236 1.00 82.00 72 VAL A CA 1
ATOM 563 C C . VAL A 1 72 ? 5.593 -3.274 11.423 1.00 82.00 72 VAL A C 1
ATOM 565 O O . VAL A 1 72 ? 4.967 -4.083 10.745 1.00 82.00 72 VAL A O 1
ATOM 568 N N . ASN A 1 73 ? 6.478 -3.640 12.347 1.00 82.81 73 ASN A N 1
ATOM 569 C CA . ASN A 1 73 ? 6.590 -5.017 12.805 1.00 82.81 73 ASN A CA 1
ATOM 570 C C . ASN A 1 73 ? 5.639 -5.179 13.994 1.00 82.81 73 ASN A C 1
ATOM 572 O O . ASN A 1 73 ? 5.833 -4.548 15.033 1.00 82.81 73 ASN A O 1
ATOM 576 N N . VAL A 1 74 ? 4.571 -5.948 13.807 1.00 82.06 74 VAL A N 1
ATOM 577 C CA . VAL A 1 74 ? 3.553 -6.195 14.831 1.00 82.06 74 VAL A CA 1
ATOM 578 C C . VAL A 1 74 ? 3.389 -7.691 15.023 1.00 82.06 74 VAL A C 1
ATOM 580 O O . VAL A 1 74 ? 3.466 -8.463 14.068 1.00 82.06 74 VAL A O 1
ATOM 583 N N . ARG A 1 75 ? 3.161 -8.112 16.269 1.00 82.12 75 ARG A N 1
ATOM 584 C CA . ARG A 1 75 ? 2.817 -9.512 16.550 1.00 82.12 75 ARG A CA 1
ATOM 585 C C . ARG A 1 75 ? 1.375 -9.769 16.129 1.00 82.12 75 ARG A C 1
ATOM 587 O O . ARG A 1 75 ? 0.562 -8.847 16.135 1.00 82.12 75 ARG A O 1
ATOM 594 N N . PHE A 1 76 ? 1.033 -11.027 15.865 1.00 80.69 76 PHE A N 1
ATOM 595 C CA . PHE A 1 76 ? -0.322 -11.431 15.465 1.00 80.69 76 PHE A CA 1
ATOM 596 C C . PHE A 1 76 ? -1.423 -10.890 16.403 1.00 80.69 76 PHE A C 1
ATOM 598 O O . PHE A 1 76 ? -2.458 -10.420 15.954 1.00 80.69 76 PHE A O 1
ATOM 605 N N . GLN A 1 77 ? -1.155 -10.827 17.710 1.00 82.50 77 GLN A N 1
ATOM 606 C CA . GLN A 1 77 ? -2.071 -10.290 18.733 1.00 82.50 77 GLN A CA 1
ATOM 607 C C . GLN A 1 77 ? -2.373 -8.784 18.594 1.00 82.50 77 GLN A C 1
ATOM 609 O O . GLN A 1 77 ? -3.344 -8.287 19.148 1.00 82.50 77 GLN A O 1
ATOM 614 N N . GLN A 1 78 ? -1.528 -8.025 17.896 1.00 81.19 78 GLN A N 1
ATOM 615 C CA . GLN A 1 78 ? -1.714 -6.588 17.669 1.00 81.19 78 GLN A CA 1
ATOM 616 C C . GLN A 1 78 ? -2.441 -6.307 16.347 1.00 81.19 78 GLN A C 1
ATOM 618 O O . GLN A 1 78 ? -2.740 -5.148 16.057 1.00 81.19 78 GLN A O 1
ATOM 623 N N . PHE A 1 79 ? -2.744 -7.346 15.562 1.00 79.81 79 PHE A N 1
ATOM 624 C CA . PHE A 1 79 ? -3.378 -7.224 14.252 1.00 79.81 79 PHE A CA 1
ATOM 625 C C . PHE A 1 79 ? -4.818 -6.690 14.333 1.00 79.81 79 PHE A C 1
ATOM 627 O O . PHE A 1 79 ? -5.294 -6.029 13.419 1.00 79.81 79 PHE A O 1
ATOM 634 N N . GLU A 1 80 ? -5.499 -6.884 15.462 1.00 81.12 80 GLU A N 1
ATOM 635 C CA . GLU A 1 80 ? -6.828 -6.301 15.698 1.00 81.12 80 GLU A CA 1
ATOM 636 C C . GLU A 1 80 ? -6.784 -4.775 15.886 1.00 81.12 80 GLU A C 1
ATOM 638 O O . GLU A 1 80 ? -7.789 -4.093 15.717 1.00 81.12 80 GLU A O 1
ATOM 643 N N . LYS A 1 81 ? -5.616 -4.223 16.241 1.00 83.12 81 LYS A N 1
ATOM 644 C CA . LYS A 1 81 ? -5.432 -2.795 16.544 1.00 83.12 81 LYS A CA 1
ATOM 645 C C . LYS A 1 81 ? -4.846 -1.999 15.378 1.00 83.12 81 LYS A C 1
ATOM 647 O O . LYS A 1 81 ? -4.691 -0.784 15.499 1.00 83.12 81 LYS A O 1
ATOM 652 N N . ILE A 1 82 ? -4.472 -2.655 14.279 1.00 83.25 82 ILE A N 1
ATOM 653 C CA . ILE A 1 82 ? -3.938 -1.969 13.098 1.00 83.25 82 ILE A CA 1
ATOM 654 C C . ILE A 1 82 ? -5.064 -1.528 12.163 1.00 83.25 82 ILE A C 1
ATOM 656 O O . ILE A 1 82 ? -6.107 -2.167 12.058 1.00 83.25 82 ILE A O 1
ATOM 660 N N . ALA A 1 83 ? -4.828 -0.428 11.450 1.00 77.06 83 ALA A N 1
ATOM 661 C CA . ALA A 1 83 ? -5.734 0.019 10.405 1.00 77.06 83 ALA A CA 1
ATOM 662 C C . ALA A 1 83 ? -5.663 -0.949 9.214 1.00 77.06 83 ALA A C 1
ATOM 664 O O . ALA A 1 83 ? -4.612 -1.098 8.587 1.00 77.06 83 ALA A O 1
ATOM 665 N N . LEU A 1 84 ? -6.785 -1.604 8.921 1.00 80.25 84 LEU A N 1
ATOM 666 C CA . LEU A 1 84 ? -6.968 -2.444 7.741 1.00 80.25 84 LEU A CA 1
ATOM 667 C C . LEU A 1 84 ? -7.494 -1.592 6.573 1.00 80.25 84 LEU A C 1
ATOM 669 O O . LEU A 1 84 ? -8.220 -0.623 6.815 1.00 80.25 84 LEU A O 1
ATOM 673 N N . PRO A 1 85 ? -7.182 -1.937 5.312 1.00 80.38 85 PRO A N 1
ATOM 674 C CA . PRO A 1 85 ? -6.425 -3.104 4.842 1.00 80.38 85 PRO A CA 1
ATOM 675 C C . PRO A 1 85 ? -4.896 -2.937 4.949 1.00 80.38 85 PRO A C 1
ATOM 677 O O . PRO A 1 85 ? -4.355 -1.870 4.669 1.00 80.38 85 PRO A O 1
ATOM 680 N N . ALA A 1 86 ? -4.192 -4.017 5.310 1.00 82.19 86 ALA A N 1
ATOM 681 C CA . ALA A 1 86 ? -2.735 -4.039 5.479 1.00 82.19 86 ALA A CA 1
ATOM 682 C C . ALA A 1 86 ? -2.078 -5.164 4.658 1.00 82.19 86 ALA A C 1
ATOM 684 O O . ALA A 1 86 ? -2.683 -6.210 4.433 1.00 82.19 86 ALA A O 1
ATOM 685 N N . ILE A 1 87 ? -0.826 -4.955 4.230 1.00 82.56 87 ILE A N 1
ATOM 686 C CA . ILE A 1 87 ? 0.004 -5.987 3.585 1.00 82.56 87 ILE A CA 1
ATOM 687 C C . ILE A 1 87 ? 0.927 -6.582 4.639 1.00 82.56 87 ILE A C 1
ATOM 689 O O . ILE A 1 87 ? 1.692 -5.857 5.274 1.00 82.56 87 ILE A O 1
ATOM 693 N N . THR A 1 88 ? 0.878 -7.901 4.788 1.00 82.94 88 THR A N 1
ATOM 694 C CA . THR A 1 88 ? 1.804 -8.669 5.618 1.00 82.94 88 THR A CA 1
ATOM 695 C C . THR A 1 88 ? 2.805 -9.424 4.754 1.00 82.94 88 THR A C 1
ATOM 697 O O . THR A 1 88 ? 2.511 -9.833 3.627 1.00 82.94 88 THR A O 1
ATOM 700 N N . GLN A 1 89 ? 4.004 -9.601 5.299 1.00 78.56 89 GLN A N 1
ATOM 701 C CA . GLN A 1 89 ? 5.010 -10.505 4.765 1.00 78.56 89 GLN A CA 1
ATOM 702 C C . GLN A 1 89 ? 5.256 -11.579 5.820 1.00 78.56 89 GLN A C 1
ATOM 704 O O . GLN A 1 89 ? 5.638 -11.257 6.945 1.00 78.56 89 GLN A O 1
ATOM 709 N N . ASP A 1 90 ? 4.984 -12.826 5.451 1.00 75.00 90 ASP A N 1
ATOM 710 C CA . ASP A 1 90 ? 5.384 -14.002 6.220 1.00 75.00 90 ASP A CA 1
ATOM 711 C C . ASP A 1 90 ? 6.869 -14.284 5.940 1.00 75.00 90 ASP A C 1
ATOM 713 O O . ASP A 1 90 ? 7.329 -14.033 4.819 1.00 75.00 90 ASP A O 1
ATOM 717 N N . LYS A 1 91 ? 7.630 -14.697 6.957 1.00 56.81 91 LYS A N 1
ATOM 718 C CA . LYS A 1 91 ? 9.066 -14.983 6.831 1.00 56.81 91 LYS A CA 1
ATOM 719 C C . LYS A 1 91 ? 9.304 -16.481 6.756 1.00 56.81 91 LYS A C 1
ATOM 721 O O . LYS A 1 91 ? 8.774 -17.179 7.642 1.00 56.81 91 LYS A O 1
#

pLDDT: mean 71.9, std 11.71, range [42.66, 83.81]

Foldseek 3Di:
DDDDDPDPPDPDDDVPDVPLVLLVVLVVVCVVVVHDDDSVVLCVVQNDVPDRRDPVSSQVSCVVSVHDDDDDDDDPVCVVVDDDPDDDDDD

Sequence (91 aa):
MPAVPPTSQSSRKDQDTFVHTGLSRLMVITRFSQMTADGAQLAHHFGIHGKPLDTYDLVRSVRYLKLKSRSVNVRFQQFEKIALPAITQDK

Radius of gyration: 18.35 Å; chains: 1; bounding box: 25×26×76 Å

Secondary structure (DSSP, 8-state):
--------------S-S---HHHHHHHHHHHHTT----HHHHHHHH--TTSPPPHHHHHHHHHHTT---------GGGGGGSPSS------